Protein AF-A0A3S5JTW8-F1 (afdb_monomer_lite)

Secondary structure (DSSP, 8-state):
------------SHHHHHHHHHTSPPPTTS-HHHHHHHHHHHHHHHHHHHTTPPP-S----S-HHHHHTTB-TTS-BSS-GGG-------

Foldseek 3Di:
DDDPPPDQDFQLDLVSLLVLLVVDDDDPPDDPVVSVVLSVLLSQCVVCLNVVHHDPDQPADPDPSSQVSQARPNRHGSDDPVRYPPPDPD

Sequence (90 aa):
MMTPIALPQPIASLQSARLHVASFPCPEGFSSFAWKQLQHTALAVWHAHLSGSTFRGSLNFCRPEFYDMLCQPDGTSIVSPGRIRRYKAA

pLDDT: mean 79.24, std 15.18, range [36.06, 92.75]

Radius of gyration: 14.15 Å; chains: 1; bounding box: 27×40×36 Å

Structure (mmCIF, N/CA/C/O backbone):
data_AF-A0A3S5JTW8-F1
#
_entry.id   AF-A0A3S5JTW8-F1
#
loop_
_atom_site.group_PDB
_atom_site.id
_atom_site.type_symbol
_atom_site.label_atom_id
_atom_site.label_alt_id
_atom_site.label_comp_id
_atom_site.label_asym_id
_atom_site.label_entity_id
_atom_site.label_seq_id
_atom_site.pdbx_PDB_ins_code
_atom_site.Cartn_x
_atom_site.Cartn_y
_atom_site.Cartn_z
_atom_site.occupancy
_atom_site.B_iso_or_equiv
_atom_site.auth_seq_id
_atom_site.auth_comp_id
_atom_site.auth_asym_id
_atom_site.auth_atom_id
_atom_site.pdbx_PDB_model_num
ATOM 1 N N . MET A 1 1 ? 10.214 -29.964 18.512 1.00 46.12 1 MET A N 1
ATOM 2 C CA . MET A 1 1 ? 10.098 -28.579 19.011 1.00 46.12 1 MET A CA 1
ATOM 3 C C . MET A 1 1 ? 9.184 -27.832 18.057 1.00 46.12 1 MET A C 1
ATOM 5 O O . MET A 1 1 ? 9.548 -27.682 16.901 1.00 46.12 1 MET A O 1
ATOM 9 N N . MET A 1 2 ? 7.963 -27.502 18.483 1.00 41.72 2 MET A N 1
ATOM 10 C CA . MET A 1 2 ? 7.010 -26.739 17.670 1.00 41.72 2 MET A CA 1
ATOM 11 C C . MET A 1 2 ? 7.426 -25.268 17.722 1.00 41.72 2 MET A C 1
ATOM 13 O O . MET A 1 2 ? 7.442 -24.672 18.796 1.00 41.72 2 MET A O 1
ATOM 17 N N . THR A 1 3 ? 7.824 -24.704 16.587 1.00 49.72 3 THR A N 1
ATOM 18 C CA . THR A 1 3 ? 8.019 -23.262 16.439 1.00 49.72 3 THR A CA 1
ATOM 19 C C . THR A 1 3 ? 6.673 -22.569 16.660 1.00 49.72 3 THR A C 1
ATOM 21 O O . THR A 1 3 ? 5.684 -22.973 16.043 1.00 49.72 3 THR A O 1
ATOM 24 N N . PRO A 1 4 ? 6.577 -21.552 17.535 1.00 51.34 4 PRO A N 1
ATOM 25 C CA . PRO A 1 4 ? 5.362 -20.764 17.622 1.00 51.34 4 PRO A CA 1
ATOM 26 C C . PRO A 1 4 ? 5.177 -20.069 16.273 1.00 51.34 4 PRO A C 1
ATOM 28 O O . PRO A 1 4 ? 6.054 -19.335 15.816 1.00 51.34 4 PRO A O 1
ATOM 31 N N . ILE A 1 5 ? 4.052 -20.347 15.617 1.00 54.62 5 ILE A N 1
ATOM 32 C CA . ILE A 1 5 ? 3.596 -19.604 14.446 1.00 54.62 5 ILE A CA 1
ATOM 33 C C . ILE A 1 5 ? 3.418 -18.168 14.934 1.00 54.62 5 ILE A C 1
ATOM 35 O O .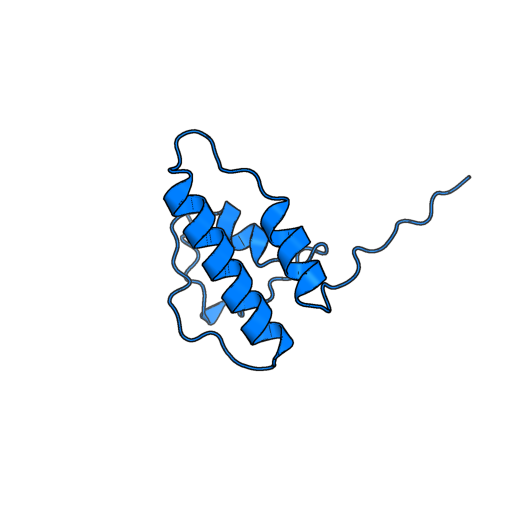 ILE A 1 5 ? 2.452 -17.859 15.630 1.00 54.62 5 ILE A O 1
ATOM 39 N N . ALA A 1 6 ? 4.403 -17.311 14.664 1.00 50.28 6 ALA A N 1
ATOM 40 C CA . ALA A 1 6 ? 4.286 -15.889 14.916 1.00 50.28 6 ALA A CA 1
ATOM 41 C C . ALA A 1 6 ? 3.128 -15.400 14.047 1.00 50.28 6 ALA A C 1
ATOM 43 O O . ALA A 1 6 ? 3.259 -15.312 12.827 1.00 50.28 6 ALA A O 1
ATOM 44 N N . LEU A 1 7 ? 1.968 -15.170 14.666 1.00 50.50 7 LEU A N 1
ATOM 45 C CA . LEU A 1 7 ? 0.850 -14.535 13.987 1.00 50.50 7 LEU A CA 1
ATOM 46 C C . LEU A 1 7 ? 1.379 -13.229 13.380 1.00 50.50 7 LEU A C 1
ATOM 48 O O . LEU A 1 7 ? 2.068 -12.489 14.094 1.00 50.50 7 LEU A O 1
ATOM 52 N N . PRO A 1 8 ? 1.121 -12.955 12.090 1.00 61.53 8 PRO A N 1
ATOM 53 C CA . PRO A 1 8 ? 1.541 -11.711 11.467 1.00 61.53 8 PRO A CA 1
ATOM 54 C C . PRO A 1 8 ? 0.979 -10.554 12.292 1.00 61.53 8 PRO A C 1
ATOM 56 O O . PRO A 1 8 ? -0.232 -10.362 12.377 1.00 61.53 8 PRO A O 1
ATOM 59 N N . GLN A 1 9 ? 1.861 -9.840 12.991 1.00 67.00 9 GLN A N 1
ATOM 60 C CA . GLN A 1 9 ? 1.431 -8.772 13.881 1.00 67.00 9 GLN A CA 1
ATOM 61 C C . GLN A 1 9 ? 0.872 -7.621 13.037 1.00 67.00 9 GLN A C 1
ATOM 63 O O . GLN A 1 9 ? 1.485 -7.263 12.023 1.00 67.00 9 GLN A O 1
ATOM 68 N N . PRO A 1 10 ? -0.267 -7.032 13.437 1.00 78.75 10 PRO A N 1
ATOM 69 C CA . PRO A 1 10 ? -0.847 -5.914 12.716 1.00 78.75 10 PRO A CA 1
ATOM 70 C C . PRO A 1 10 ? 0.133 -4.741 12.710 1.00 78.75 10 PRO A C 1
ATOM 72 O O . PRO A 1 10 ? 0.779 -4.422 13.713 1.00 78.75 10 PRO A O 1
ATOM 75 N N . ILE A 1 11 ? 0.257 -4.085 11.559 1.00 85.94 11 ILE A N 1
ATOM 76 C CA . ILE A 1 11 ? 1.121 -2.916 11.403 1.00 85.94 11 ILE A CA 1
ATOM 77 C C . ILE A 1 11 ? 0.471 -1.753 12.160 1.00 85.94 11 ILE A C 1
ATOM 79 O O . ILE A 1 11 ? -0.442 -1.105 11.660 1.00 85.94 11 ILE A O 1
ATOM 83 N N . ALA A 1 12 ? 0.950 -1.499 13.379 1.00 85.38 12 ALA A N 1
ATOM 84 C CA . ALA A 1 12 ? 0.399 -0.482 14.279 1.00 85.38 12 ALA A CA 1
ATOM 85 C C . ALA A 1 12 ? 1.192 0.839 14.290 1.00 85.38 12 ALA A C 1
ATOM 87 O O . ALA A 1 12 ? 0.813 1.785 14.977 1.00 85.38 12 ALA A O 1
ATOM 88 N N . SER A 1 13 ? 2.307 0.925 13.556 1.00 88.94 13 SER A N 1
ATOM 89 C CA . SER A 1 13 ? 3.154 2.121 13.524 1.00 88.94 13 SER A CA 1
ATOM 90 C C . SER A 1 13 ? 3.555 2.503 12.105 1.00 88.94 13 SER A C 1
ATOM 92 O O . SER A 1 13 ? 3.715 1.652 11.226 1.00 88.94 13 SER A O 1
ATOM 94 N N . LEU A 1 14 ? 3.785 3.800 11.891 1.00 89.75 14 LEU A N 1
ATOM 95 C CA . LEU A 1 14 ? 4.229 4.305 10.596 1.00 89.75 14 LEU A CA 1
ATOM 96 C C . LEU A 1 14 ? 5.623 3.779 10.225 1.00 89.75 14 LEU A C 1
ATOM 98 O O . LEU A 1 14 ? 5.899 3.550 9.052 1.00 89.75 14 LEU A O 1
ATOM 102 N N . GLN A 1 15 ? 6.495 3.535 11.205 1.00 90.06 15 GLN A N 1
ATOM 103 C CA . GLN A 1 15 ? 7.804 2.927 10.960 1.00 90.06 15 GLN A CA 1
ATOM 104 C C . GLN A 1 15 ? 7.663 1.484 10.455 1.00 90.06 15 GLN A C 1
ATOM 106 O O . GLN A 1 15 ? 8.298 1.121 9.467 1.00 90.06 15 GLN A O 1
ATOM 111 N N . SER A 1 16 ? 6.783 0.689 11.071 1.00 89.62 16 SER A N 1
ATOM 112 C CA . SER A 1 16 ? 6.461 -0.668 10.612 1.00 89.62 16 SER A CA 1
ATOM 113 C C . SER A 1 16 ? 5.851 -0.651 9.206 1.00 89.62 16 SER A C 1
ATOM 115 O O . SER A 1 16 ? 6.241 -1.454 8.365 1.00 89.62 16 SER A O 1
ATOM 117 N N . ALA A 1 17 ? 4.969 0.313 8.915 1.00 90.81 17 ALA A N 1
ATOM 118 C CA . ALA A 1 17 ? 4.388 0.490 7.585 1.00 90.81 17 ALA A CA 1
ATOM 119 C C . ALA A 1 17 ? 5.447 0.842 6.529 1.00 90.81 17 ALA A C 1
ATOM 121 O O . ALA A 1 17 ? 5.426 0.296 5.430 1.00 90.81 17 ALA A O 1
ATOM 122 N N . ARG A 1 18 ? 6.417 1.708 6.862 1.00 91.19 18 ARG A N 1
ATOM 123 C CA . ARG A 1 18 ? 7.547 2.035 5.971 1.00 91.19 18 ARG A CA 1
ATOM 124 C C . ARG A 1 18 ? 8.363 0.798 5.622 1.00 91.19 18 ARG A C 1
ATOM 126 O O . ARG A 1 18 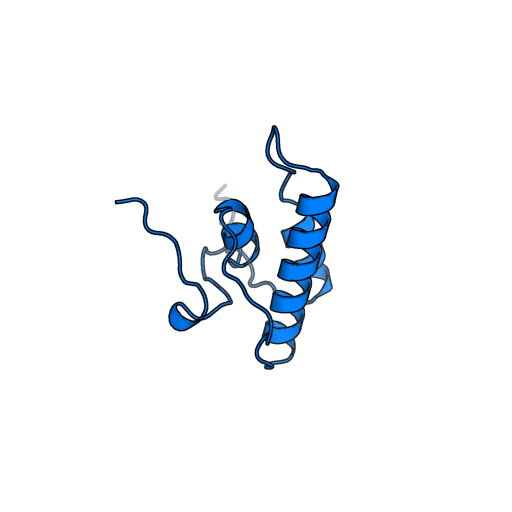? 8.676 0.604 4.454 1.00 91.19 18 ARG A O 1
ATOM 133 N N . LEU A 1 19 ? 8.699 -0.020 6.620 1.00 90.88 19 LEU A N 1
ATOM 134 C CA . LEU A 1 19 ? 9.454 -1.257 6.412 1.00 90.88 19 LEU A CA 1
ATOM 135 C C . LEU A 1 19 ? 8.666 -2.262 5.571 1.00 90.88 19 LEU A C 1
ATOM 137 O O . LEU A 1 19 ? 9.234 -2.882 4.679 1.00 90.88 19 LEU A O 1
ATOM 141 N N . HIS A 1 20 ? 7.360 -2.372 5.817 1.00 90.69 20 HIS A N 1
ATOM 142 C CA . HIS A 1 20 ? 6.475 -3.225 5.035 1.00 90.69 20 HIS A CA 1
ATOM 143 C C . HIS A 1 20 ? 6.401 -2.781 3.570 1.00 90.69 20 HIS A C 1
ATOM 145 O O . HIS A 1 20 ? 6.670 -3.572 2.684 1.00 90.69 20 HIS A O 1
ATOM 151 N N . VAL A 1 21 ? 6.129 -1.507 3.285 1.00 91.12 21 VAL A N 1
ATOM 152 C CA . VAL A 1 21 ? 6.072 -1.001 1.900 1.00 91.12 21 VAL A CA 1
ATOM 153 C C . VAL A 1 21 ? 7.431 -1.125 1.190 1.00 91.12 21 VAL A C 1
ATOM 155 O O . VAL A 1 21 ? 7.488 -1.404 -0.009 1.00 91.12 21 VAL A O 1
ATOM 158 N N . ALA A 1 22 ? 8.533 -0.938 1.921 1.00 89.44 22 ALA A N 1
ATOM 159 C CA . ALA A 1 22 ? 9.886 -1.045 1.381 1.00 89.44 22 ALA A CA 1
ATOM 160 C C . ALA A 1 22 ? 10.333 -2.490 1.097 1.00 89.44 22 ALA A C 1
ATOM 162 O O . ALA A 1 22 ? 11.297 -2.668 0.355 1.00 89.44 22 ALA A O 1
ATOM 163 N N . SER A 1 23 ? 9.663 -3.510 1.650 1.00 89.62 23 SER A N 1
ATOM 164 C CA . SER A 1 23 ? 10.013 -4.912 1.384 1.00 89.62 23 SER A CA 1
ATOM 165 C C . SER A 1 23 ? 9.600 -5.374 -0.015 1.00 89.62 23 SER A C 1
ATOM 167 O O . SER A 1 23 ? 10.121 -6.377 -0.501 1.00 89.62 23 SER A O 1
ATOM 169 N N . PHE A 1 24 ? 8.699 -4.644 -0.680 1.00 89.06 24 PHE A N 1
ATOM 170 C CA . PHE A 1 24 ? 8.229 -4.979 -2.018 1.00 89.06 24 PHE A CA 1
ATOM 171 C C . PHE A 1 24 ? 9.232 -4.515 -3.089 1.00 89.06 24 PHE A C 1
ATOM 173 O O . PHE A 1 24 ? 9.464 -3.304 -3.239 1.00 89.06 24 PHE A O 1
ATOM 180 N N . PRO A 1 25 ? 9.813 -5.449 -3.866 1.00 88.50 25 PRO A N 1
ATOM 181 C CA . PRO A 1 25 ? 10.734 -5.107 -4.940 1.00 88.50 25 PRO A CA 1
ATOM 182 C C . PRO A 1 25 ? 9.997 -4.427 -6.097 1.00 88.50 25 PRO A C 1
ATOM 184 O O . PRO A 1 25 ? 8.815 -4.669 -6.329 1.00 88.50 25 PRO A O 1
ATOM 187 N N . CYS A 1 26 ? 10.713 -3.589 -6.851 1.00 87.94 26 CYS A N 1
ATOM 188 C CA . CYS A 1 26 ? 10.178 -3.035 -8.092 1.00 87.94 26 CYS A CA 1
ATOM 189 C C . CYS A 1 26 ? 9.972 -4.171 -9.107 1.00 87.94 26 CYS A C 1
ATOM 191 O O . CYS A 1 26 ? 10.935 -4.894 -9.372 1.00 87.94 26 CYS A O 1
ATOM 193 N N . PRO A 1 27 ? 8.772 -4.324 -9.691 1.00 85.56 27 PRO A N 1
ATOM 194 C CA . PRO A 1 27 ? 8.535 -5.332 -10.712 1.00 85.56 27 PRO A CA 1
ATOM 195 C C . PRO A 1 27 ? 9.381 -5.067 -11.963 1.00 85.56 27 PRO A C 1
ATOM 197 O O . PRO A 1 27 ? 9.677 -3.916 -12.310 1.00 85.56 27 PRO A O 1
ATOM 200 N N . GLU A 1 28 ? 9.770 -6.147 -12.640 1.00 84.69 28 GLU A N 1
ATOM 201 C CA . GLU A 1 28 ? 10.598 -6.092 -13.844 1.00 84.69 28 GLU A CA 1
ATOM 202 C C . GLU A 1 28 ? 9.878 -5.328 -14.969 1.00 84.69 28 GLU A C 1
ATOM 204 O O . GLU A 1 28 ? 8.670 -5.462 -15.169 1.00 84.69 28 GLU A O 1
ATOM 209 N N . GLY A 1 29 ? 10.607 -4.463 -15.679 1.00 84.31 29 GLY A N 1
ATOM 210 C CA . GLY A 1 29 ? 10.039 -3.617 -16.735 1.00 84.31 29 GLY A CA 1
ATOM 211 C C . GLY A 1 29 ? 9.200 -2.429 -16.242 1.00 84.31 29 GLY A C 1
ATOM 212 O O . GLY A 1 29 ? 8.660 -1.687 -17.064 1.00 84.31 29 GLY A O 1
ATOM 213 N N . PHE A 1 30 ? 9.094 -2.200 -14.927 1.00 85.25 30 PHE A N 1
ATOM 214 C CA . PHE A 1 30 ? 8.452 -1.008 -14.374 1.00 85.25 30 PHE A CA 1
ATOM 215 C C . PHE A 1 30 ? 9.474 0.088 -14.051 1.00 85.25 30 PHE A C 1
ATOM 217 O O . PHE A 1 30 ? 10.607 -0.175 -13.655 1.00 85.25 30 PHE A O 1
ATOM 224 N N . SER A 1 31 ? 9.072 1.350 -14.216 1.00 89.31 31 SER A N 1
ATOM 225 C CA . SER A 1 31 ? 9.949 2.478 -13.901 1.00 89.31 31 SER A CA 1
ATOM 226 C C . SER A 1 31 ? 10.208 2.546 -12.397 1.00 89.31 31 SER A C 1
ATOM 228 O O . SER A 1 31 ? 9.274 2.717 -11.611 1.00 89.31 31 SER A O 1
ATOM 230 N N . SER A 1 32 ? 11.480 2.513 -11.994 1.00 88.69 32 SER A N 1
ATOM 231 C CA . SER A 1 32 ? 11.889 2.647 -10.589 1.00 88.69 32 SER A CA 1
ATOM 232 C C . SER A 1 32 ? 11.388 3.949 -9.959 1.00 88.69 32 SER A C 1
ATOM 234 O O . SER A 1 32 ? 11.104 3.999 -8.763 1.00 88.69 32 SER A O 1
ATOM 236 N N . PHE A 1 33 ? 11.255 5.012 -10.759 1.00 89.56 33 PHE A N 1
ATOM 237 C CA . PHE A 1 33 ? 10.686 6.280 -10.308 1.00 89.56 33 PHE A CA 1
ATOM 238 C C . PHE A 1 33 ? 9.185 6.149 -10.025 1.00 89.56 33 PHE A C 1
ATOM 240 O O . PHE A 1 33 ? 8.720 6.535 -8.953 1.00 89.56 33 PHE A O 1
ATOM 247 N N . ALA A 1 34 ? 8.438 5.540 -10.951 1.00 89.19 34 ALA A N 1
ATOM 248 C CA . ALA A 1 34 ? 7.015 5.280 -10.759 1.00 89.19 34 ALA A CA 1
ATOM 249 C C . ALA A 1 34 ? 6.769 4.340 -9.566 1.00 89.19 34 ALA A C 1
ATOM 251 O O . ALA A 1 34 ? 5.818 4.542 -8.815 1.00 89.19 34 ALA A O 1
ATOM 252 N N . TRP A 1 35 ? 7.650 3.359 -9.340 1.00 90.62 35 TRP A N 1
ATOM 253 C CA . TRP A 1 35 ? 7.564 2.460 -8.189 1.00 90.62 35 TRP A CA 1
ATOM 254 C C . TRP A 1 35 ? 7.738 3.193 -6.863 1.00 90.62 35 TRP A C 1
ATOM 256 O O . TRP A 1 35 ? 6.916 3.039 -5.963 1.00 90.62 35 TRP A O 1
ATOM 266 N N . LYS A 1 36 ? 8.752 4.061 -6.757 1.00 91.12 36 LYS A N 1
ATOM 267 C CA . LYS A 1 36 ? 8.936 4.911 -5.571 1.00 91.12 36 LYS A CA 1
ATOM 268 C C . LYS A 1 36 ? 7.716 5.800 -5.317 1.00 91.12 36 LYS A C 1
ATOM 270 O O . LYS A 1 36 ? 7.310 5.965 -4.169 1.00 91.12 36 LYS A O 1
ATOM 275 N N . GLN A 1 37 ? 7.092 6.325 -6.373 1.00 91.06 37 GLN A N 1
ATOM 276 C CA . GLN A 1 37 ? 5.868 7.119 -6.250 1.00 91.06 37 GLN A CA 1
ATOM 277 C C . GLN A 1 37 ? 4.677 6.289 -5.742 1.00 91.06 37 GLN A C 1
ATOM 279 O O . GLN A 1 37 ? 3.900 6.767 -4.908 1.00 91.06 37 GLN A O 1
ATOM 284 N N . LEU A 1 38 ? 4.544 5.039 -6.195 1.00 91.12 38 LEU A N 1
ATOM 285 C CA . LEU A 1 38 ? 3.556 4.096 -5.665 1.00 91.12 38 LEU A CA 1
ATOM 286 C C . LEU A 1 38 ? 3.822 3.781 -4.191 1.00 91.12 38 LEU A 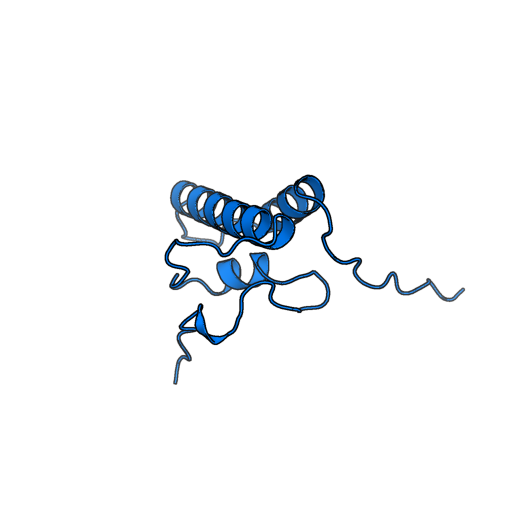C 1
ATOM 288 O O . LEU A 1 38 ? 2.898 3.874 -3.389 1.00 91.12 38 LEU A O 1
ATOM 292 N N . GLN A 1 39 ? 5.073 3.515 -3.807 1.00 92.19 39 GLN A N 1
ATOM 293 C CA . GLN A 1 39 ? 5.454 3.282 -2.411 1.00 92.19 39 GLN A CA 1
ATOM 294 C C . GLN A 1 39 ? 5.148 4.496 -1.518 1.00 92.19 39 GLN A C 1
ATOM 296 O O . GLN A 1 39 ? 4.586 4.344 -0.436 1.00 92.19 39 GLN A O 1
ATOM 301 N N . HIS A 1 40 ? 5.437 5.719 -1.974 1.00 92.00 40 HIS A N 1
ATOM 302 C CA . HIS A 1 40 ? 5.053 6.942 -1.259 1.00 92.00 40 HIS A CA 1
ATOM 303 C C . HIS A 1 40 ? 3.537 7.077 -1.106 1.00 92.00 40 HIS A C 1
ATOM 305 O O . HIS A 1 40 ? 3.051 7.469 -0.045 1.00 92.00 40 HIS A O 1
ATOM 311 N N . THR A 1 41 ? 2.787 6.725 -2.148 1.00 91.38 41 THR A N 1
ATOM 312 C CA . THR A 1 41 ? 1.324 6.746 -2.105 1.00 91.38 41 THR A CA 1
ATOM 313 C C . THR A 1 41 ? 0.801 5.707 -1.115 1.00 91.38 41 THR A C 1
ATOM 315 O O . THR A 1 41 ? -0.023 6.046 -0.270 1.00 91.38 41 THR A O 1
ATOM 318 N N . ALA A 1 42 ? 1.326 4.478 -1.142 1.00 92.06 42 ALA A N 1
ATOM 319 C CA . ALA A 1 42 ? 0.982 3.433 -0.182 1.00 92.06 42 ALA A CA 1
ATOM 320 C C . ALA A 1 42 ? 1.277 3.885 1.255 1.00 92.06 42 ALA A C 1
ATOM 322 O O . ALA A 1 42 ? 0.436 3.741 2.140 1.00 92.06 42 ALA A O 1
ATOM 323 N N . LEU A 1 43 ? 2.422 4.536 1.477 1.00 92.75 43 LEU A N 1
ATOM 324 C CA . LEU A 1 43 ? 2.771 5.093 2.778 1.00 92.75 43 LEU A CA 1
ATOM 325 C C . LEU A 1 43 ? 1.781 6.162 3.258 1.00 92.75 43 LEU A C 1
ATOM 327 O O . LEU A 1 43 ? 1.417 6.187 4.432 1.00 92.75 43 LEU A O 1
ATOM 331 N N . ALA A 1 44 ? 1.335 7.045 2.365 1.00 91.31 44 ALA A N 1
ATOM 332 C CA . ALA A 1 44 ? 0.349 8.067 2.698 1.00 91.31 44 ALA A CA 1
ATOM 333 C C . ALA A 1 44 ? -1.010 7.451 3.077 1.00 91.31 44 ALA A C 1
ATOM 335 O O . ALA A 1 44 ? -1.692 7.958 3.969 1.00 91.31 44 ALA A O 1
ATOM 336 N N . VAL A 1 45 ? -1.386 6.331 2.450 1.00 91.19 45 VAL A N 1
ATOM 337 C CA . VAL A 1 45 ? -2.582 5.559 2.825 1.00 91.19 45 VAL A CA 1
ATOM 338 C C . VAL A 1 45 ? -2.422 4.951 4.215 1.00 91.19 45 VAL A C 1
ATOM 340 O O . VAL A 1 45 ? -3.322 5.097 5.040 1.00 91.19 45 VAL A O 1
ATOM 343 N N . TRP A 1 46 ? -1.270 4.341 4.501 1.00 91.38 46 TRP A N 1
ATOM 344 C CA . TRP A 1 46 ? -0.938 3.829 5.832 1.00 91.38 46 TRP A CA 1
ATOM 345 C C . TRP A 1 46 ? -0.985 4.922 6.898 1.00 91.38 46 TRP A C 1
ATOM 347 O O . TRP A 1 46 ? -1.594 4.733 7.947 1.00 91.38 46 TRP A O 1
ATOM 357 N N . HIS A 1 47 ? -0.404 6.090 6.619 1.00 91.12 47 HIS A N 1
ATOM 358 C CA . HIS A 1 47 ? -0.466 7.236 7.521 1.00 91.12 47 HIS A CA 1
ATOM 359 C C . HIS A 1 47 ? -1.914 7.645 7.801 1.00 91.12 47 HIS A C 1
ATOM 361 O O . HIS A 1 47 ? -2.273 7.880 8.954 1.00 91.12 47 HIS A O 1
ATOM 367 N N . ALA A 1 48 ? -2.752 7.738 6.766 1.00 89.50 48 ALA A N 1
ATOM 368 C CA . ALA A 1 48 ? -4.159 8.088 6.921 1.00 89.50 48 ALA A CA 1
ATOM 369 C C . ALA A 1 48 ? -4.891 7.050 7.790 1.00 89.50 48 ALA A C 1
ATOM 371 O O . ALA A 1 48 ? -5.513 7.431 8.780 1.00 89.50 48 ALA A O 1
ATOM 372 N N . HIS A 1 49 ? -4.723 5.757 7.488 1.00 88.62 49 HIS A N 1
ATOM 373 C CA . HIS A 1 49 ? -5.314 4.651 8.243 1.00 88.62 49 HIS A CA 1
ATOM 374 C C . HIS A 1 49 ? -4.920 4.683 9.728 1.00 88.62 49 HIS A C 1
ATOM 376 O O . HIS A 1 49 ? -5.792 4.676 10.594 1.00 88.62 49 HIS A O 1
ATOM 382 N N . LEU A 1 50 ? -3.622 4.813 10.025 1.00 88.06 50 LEU A N 1
ATOM 383 C CA . LEU A 1 50 ? -3.104 4.883 11.397 1.00 88.06 50 LEU A CA 1
ATOM 384 C C . LEU A 1 50 ? -3.541 6.152 12.142 1.00 88.06 50 LEU A C 1
ATOM 386 O O . LEU A 1 50 ? -3.661 6.141 13.361 1.00 88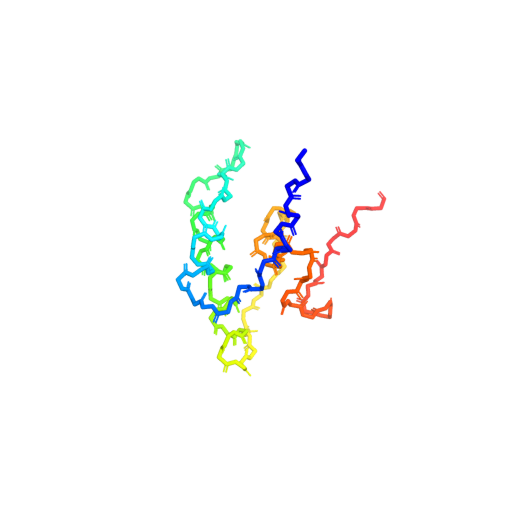.06 50 LEU A O 1
ATOM 390 N N . SER A 1 51 ? -3.808 7.239 11.416 1.00 87.44 51 SER A N 1
ATOM 391 C CA . SER A 1 51 ? -4.314 8.499 11.978 1.00 87.44 51 SER A CA 1
ATOM 392 C C . SER A 1 51 ? -5.846 8.533 12.095 1.00 87.44 51 SER A C 1
ATOM 394 O O . SER A 1 51 ? -6.408 9.591 12.374 1.00 87.44 51 SER A O 1
ATOM 396 N N . GLY A 1 52 ? -6.549 7.431 11.794 1.00 82.94 52 GLY A N 1
ATOM 397 C CA . GLY A 1 52 ? -8.018 7.381 11.758 1.00 82.94 52 GLY A CA 1
ATOM 398 C C . GLY A 1 52 ? -8.653 8.290 10.695 1.00 82.94 52 GLY A C 1
ATOM 399 O O . GLY A 1 52 ? -9.850 8.565 10.731 1.00 82.94 52 GLY A O 1
ATOM 400 N N . SER A 1 53 ? -7.856 8.779 9.746 1.00 82.81 53 SER A N 1
ATOM 401 C CA . SER A 1 53 ? -8.276 9.680 8.676 1.00 82.81 53 SER A CA 1
ATOM 402 C C . SER A 1 53 ? -8.430 8.920 7.368 1.00 82.81 53 SER A C 1
ATOM 404 O O . SER A 1 53 ? -7.748 7.932 7.108 1.00 82.81 53 SER A O 1
ATOM 406 N N . THR A 1 54 ? -9.305 9.388 6.482 1.00 80.12 54 THR A N 1
ATOM 407 C CA . THR A 1 54 ? -9.447 8.742 5.175 1.00 80.12 54 THR A CA 1
ATOM 408 C C . THR A 1 54 ? -8.547 9.375 4.122 1.00 80.12 54 THR A C 1
ATOM 410 O O . THR A 1 54 ? -8.573 10.588 3.913 1.00 80.12 54 THR A O 1
ATOM 413 N N . PHE A 1 55 ? -7.788 8.544 3.406 1.00 82.19 55 PHE A N 1
ATOM 414 C CA . PHE A 1 55 ? -6.954 8.994 2.294 1.00 82.19 55 PHE A CA 1
ATOM 415 C C . PHE A 1 55 ? -7.813 9.589 1.167 1.00 82.19 55 PHE A C 1
ATOM 417 O O . PHE A 1 55 ? -8.743 8.939 0.691 1.00 82.19 55 PHE A O 1
ATOM 424 N N . ARG A 1 56 ? -7.525 10.826 0.738 1.00 77.19 56 ARG A N 1
ATOM 425 C CA . ARG A 1 56 ? -8.328 11.564 -0.261 1.00 77.19 56 ARG A CA 1
ATOM 426 C C . ARG A 1 56 ? -7.875 11.383 -1.717 1.00 77.19 56 ARG A C 1
ATOM 428 O O . ARG A 1 56 ? -8.560 11.867 -2.611 1.00 77.19 56 ARG A O 1
ATOM 435 N N . GLY A 1 57 ? -6.749 10.716 -1.966 1.00 77.62 57 GLY A N 1
ATOM 436 C CA . GLY A 1 57 ? -6.244 10.484 -3.323 1.00 77.62 57 GLY A CA 1
ATOM 437 C C . GLY A 1 57 ? -6.904 9.297 -4.033 1.00 77.62 57 GLY A C 1
ATOM 438 O O . GLY A 1 57 ? -7.578 8.472 -3.413 1.00 77.62 57 GLY A O 1
ATOM 439 N N . SER A 1 58 ? -6.678 9.200 -5.346 1.00 78.88 58 SER A N 1
ATOM 440 C CA . SER A 1 58 ? -7.074 8.030 -6.137 1.00 78.88 58 SER A CA 1
ATOM 441 C C . SER A 1 58 ? -6.195 6.828 -5.791 1.00 78.88 58 SER A C 1
ATOM 443 O O . SER A 1 58 ? -4.975 6.953 -5.712 1.00 78.88 58 SER A O 1
ATOM 445 N N . LEU A 1 59 ? -6.826 5.665 -5.620 1.00 79.38 59 LEU A N 1
ATOM 446 C CA . LEU A 1 59 ? -6.167 4.371 -5.399 1.00 79.38 59 LEU A CA 1
ATOM 447 C C . LEU A 1 59 ? -6.379 3.411 -6.576 1.00 79.38 59 LEU A C 1
ATOM 449 O O . LEU A 1 59 ? -6.198 2.203 -6.444 1.00 79.38 59 LEU A O 1
ATOM 453 N N . ASN A 1 60 ? -6.794 3.933 -7.731 1.00 78.38 60 ASN A N 1
ATOM 454 C CA . ASN A 1 60 ? -7.027 3.145 -8.939 1.00 78.38 60 ASN A CA 1
ATOM 455 C C . ASN A 1 60 ? -5.730 3.064 -9.747 1.00 78.38 60 ASN A C 1
ATOM 457 O O . ASN A 1 60 ? -5.536 3.816 -10.701 1.00 78.38 60 ASN A O 1
ATOM 461 N N . PHE A 1 61 ? -4.828 2.182 -9.326 1.00 79.94 61 PHE A N 1
ATOM 462 C CA . PHE A 1 61 ? -3.580 1.905 -10.021 1.00 79.94 61 PHE A CA 1
ATOM 463 C C . PHE A 1 61 ? -3.680 0.550 -10.717 1.00 79.94 61 PHE A C 1
ATOM 465 O O . PHE A 1 61 ? -4.142 -0.426 -10.138 1.00 79.94 61 PHE A O 1
ATOM 472 N N . CYS A 1 62 ? -3.208 0.463 -11.959 1.00 72.25 62 CYS A N 1
ATOM 473 C CA . CYS A 1 62 ? -3.268 -0.769 -12.755 1.00 72.25 62 CYS A CA 1
ATOM 474 C C . CYS A 1 62 ? -2.245 -1.838 -12.324 1.00 72.25 62 CYS A C 1
ATOM 476 O O . CYS A 1 62 ? -1.852 -2.667 -13.141 1.00 72.25 62 CYS A O 1
ATOM 478 N N . ARG A 1 63 ? -1.758 -1.797 -11.078 1.00 80.56 63 ARG A N 1
ATOM 479 C CA . ARG A 1 63 ? -0.711 -2.694 -10.586 1.00 80.56 63 ARG A CA 1
ATOM 480 C C . ARG A 1 63 ? -1.200 -3.478 -9.372 1.00 80.56 63 ARG A C 1
ATOM 482 O O . ARG A 1 63 ? -1.489 -2.846 -8.356 1.00 80.56 63 ARG A O 1
ATOM 489 N N . PRO A 1 64 ? -1.324 -4.816 -9.468 1.00 82.56 64 PRO A N 1
ATOM 490 C CA . PRO A 1 64 ? -1.776 -5.639 -8.353 1.00 82.56 64 PRO A CA 1
ATOM 491 C C . PRO A 1 64 ? -0.853 -5.515 -7.136 1.00 82.56 64 PRO A C 1
ATOM 493 O O . PRO A 1 64 ? -1.347 -5.390 -6.020 1.00 82.56 64 PRO A O 1
ATOM 496 N N . GLU A 1 65 ? 0.457 -5.399 -7.360 1.00 85.50 65 GLU A N 1
ATOM 497 C CA . GLU A 1 65 ? 1.480 -5.348 -6.311 1.00 85.50 65 GLU A CA 1
ATOM 498 C C . GLU A 1 65 ? 1.329 -4.113 -5.409 1.00 85.50 65 GLU A C 1
ATOM 500 O O . GLU A 1 65 ? 1.666 -4.142 -4.228 1.00 85.50 65 GLU A O 1
ATOM 505 N N . PHE A 1 66 ? 0.775 -3.016 -5.941 1.00 86.56 66 PHE A N 1
ATOM 506 C CA . PHE A 1 66 ? 0.447 -1.837 -5.136 1.00 86.56 66 PHE A CA 1
ATOM 507 C C . PHE A 1 66 ? -0.621 -2.151 -4.084 1.00 86.56 66 PHE A C 1
ATOM 509 O O . PHE A 1 66 ? -0.567 -1.633 -2.972 1.00 86.56 66 PHE A O 1
ATOM 516 N N . TYR A 1 67 ? -1.599 -2.991 -4.420 1.00 86.94 67 TYR A N 1
ATOM 517 C CA . TYR A 1 67 ? -2.651 -3.369 -3.483 1.00 86.94 67 TYR A CA 1
ATOM 518 C C . TYR A 1 67 ? -2.145 -4.324 -2.410 1.00 86.94 67 TYR A C 1
ATOM 520 O O . TYR A 1 67 ? -2.653 -4.269 -1.293 1.00 86.94 67 TYR A O 1
ATOM 528 N N . ASP A 1 68 ? -1.126 -5.125 -2.716 1.00 87.69 68 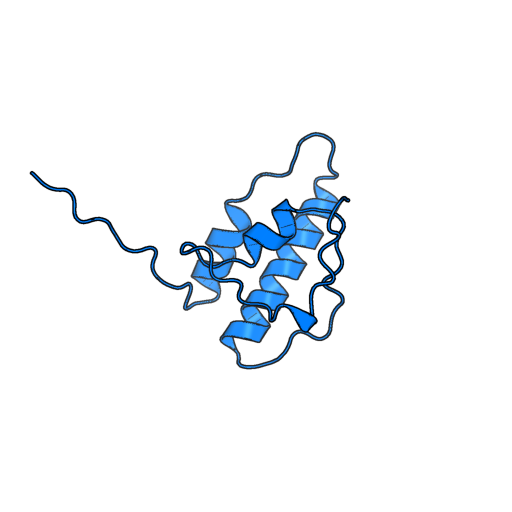ASP A N 1
ATOM 529 C CA . ASP A 1 68 ? -0.484 -5.997 -1.734 1.00 87.69 68 ASP A CA 1
ATOM 530 C C . ASP A 1 68 ? 0.243 -5.184 -0.653 1.00 87.69 68 ASP A C 1
ATOM 532 O O . ASP A 1 68 ? 0.172 -5.534 0.520 1.00 87.69 68 ASP A O 1
ATOM 536 N N . MET A 1 69 ? 0.824 -4.027 -1.004 1.00 89.56 69 MET A N 1
ATOM 537 C CA . MET A 1 69 ? 1.405 -3.088 -0.025 1.00 89.56 69 MET A CA 1
ATOM 538 C C . MET A 1 69 ? 0.380 -2.478 0.940 1.00 89.56 69 MET A C 1
ATOM 540 O O . MET A 1 69 ? 0.756 -1.906 1.966 1.00 89.56 69 MET A O 1
ATOM 544 N N . LEU A 1 70 ? -0.904 -2.493 0.571 1.00 89.44 70 LEU A N 1
ATOM 545 C CA . LEU A 1 70 ? -2.010 -1.961 1.373 1.00 89.44 70 LEU A CA 1
ATOM 546 C C . LEU A 1 70 ? -2.678 -3.048 2.222 1.00 89.44 70 LEU A C 1
ATOM 548 O O . LEU A 1 70 ? -3.620 -2.763 2.966 1.00 89.44 70 LEU A O 1
ATOM 552 N N . CYS A 1 71 ? -2.219 -4.288 2.107 1.00 89.31 71 CYS A N 1
ATOM 553 C CA . CYS A 1 71 ? -2.651 -5.373 2.961 1.00 89.31 71 CYS A CA 1
ATOM 554 C C . CYS A 1 71 ? -1.784 -5.411 4.215 1.00 89.31 71 CYS A C 1
ATOM 556 O O . CYS A 1 71 ? -0.578 -5.185 4.193 1.00 89.31 71 CYS A O 1
ATOM 558 N N . GLN A 1 72 ? -2.411 -5.725 5.335 1.00 87.62 72 GLN A N 1
ATOM 559 C CA . GLN A 1 72 ? -1.692 -6.199 6.497 1.00 87.62 72 GLN A CA 1
ATOM 560 C C . GLN A 1 72 ? -1.041 -7.559 6.183 1.00 87.62 72 GLN A C 1
ATOM 562 O O . GLN A 1 72 ? -1.469 -8.261 5.263 1.00 87.62 72 GLN A O 1
ATOM 567 N N . PRO A 1 73 ? -0.008 -7.962 6.942 1.00 81.44 73 PRO A N 1
ATOM 568 C CA . PRO A 1 73 ? 0.669 -9.242 6.734 1.00 81.44 73 PRO A CA 1
ATOM 569 C C . PRO A 1 73 ? -0.221 -10.476 6.989 1.00 81.44 73 PRO A C 1
ATOM 571 O O . PRO A 1 73 ? 0.174 -11.587 6.653 1.00 81.44 73 PRO A O 1
ATOM 574 N N . ASP A 1 74 ? -1.421 -10.297 7.546 1.00 80.44 74 ASP A N 1
ATOM 575 C CA . ASP A 1 74 ? -2.483 -11.309 7.653 1.00 80.44 74 ASP A CA 1
ATOM 576 C C . ASP A 1 74 ? -3.382 -11.393 6.395 1.00 80.44 74 ASP A C 1
ATOM 578 O O . ASP A 1 74 ? -4.270 -12.241 6.325 1.00 80.44 74 ASP A O 1
ATOM 582 N N . GLY A 1 75 ? -3.168 -10.522 5.403 1.00 81.44 75 GLY A N 1
ATOM 583 C CA . GLY A 1 75 ? -3.984 -10.395 4.193 1.00 81.44 75 GLY A CA 1
ATOM 584 C C . GLY A 1 75 ? -5.145 -9.398 4.304 1.00 81.44 75 GLY A C 1
ATOM 585 O O . GLY A 1 75 ? -5.873 -9.196 3.328 1.00 81.44 75 GLY A O 1
ATOM 586 N N . THR A 1 76 ? -5.331 -8.739 5.452 1.00 83.81 76 THR A N 1
ATOM 587 C CA . THR A 1 76 ? -6.426 -7.784 5.660 1.00 83.81 76 THR A CA 1
ATOM 588 C C . THR A 1 76 ? -6.113 -6.438 5.001 1.00 83.81 76 THR A C 1
ATOM 590 O O . THR A 1 76 ? -5.202 -5.724 5.415 1.00 83.81 76 THR A O 1
ATOM 593 N N . SER A 1 77 ? -6.894 -6.032 3.997 1.00 84.31 77 SER A N 1
ATOM 594 C CA . SER A 1 77 ? -6.748 -4.716 3.349 1.00 84.31 77 SER A CA 1
ATOM 595 C C . SER A 1 77 ? -7.088 -3.569 4.308 1.00 84.31 77 SER A C 1
ATOM 597 O O . SER A 1 77 ? -8.196 -3.519 4.842 1.00 84.31 77 SER A O 1
ATOM 599 N N . ILE A 1 78 ? -6.185 -2.592 4.454 1.00 85.56 78 ILE A N 1
ATOM 600 C CA . ILE A 1 78 ? -6.434 -1.375 5.257 1.00 85.56 78 ILE A CA 1
ATOM 601 C C . ILE A 1 78 ? -7.400 -0.398 4.577 1.00 85.56 78 ILE A C 1
ATOM 603 O O . ILE A 1 78 ? -7.897 0.549 5.191 1.00 85.56 78 ILE A O 1
ATOM 607 N N . VAL A 1 79 ? -7.646 -0.604 3.282 1.00 82.06 79 VAL A N 1
ATOM 608 C CA . VAL A 1 79 ? -8.549 0.213 2.477 1.00 82.06 79 VAL A CA 1
ATOM 609 C C . VAL A 1 79 ? -9.867 -0.519 2.287 1.00 82.06 79 VAL A C 1
ATOM 611 O O . VAL A 1 79 ? -9.896 -1.694 1.918 1.00 82.06 79 VAL A O 1
ATOM 614 N N . SER A 1 80 ? -10.971 0.200 2.492 1.00 72.25 80 SER A N 1
ATOM 615 C CA . SER A 1 80 ? -12.313 -0.330 2.273 1.00 72.25 80 SER A CA 1
ATOM 616 C C . SER A 1 80 ? -12.524 -0.711 0.798 1.00 72.25 80 SER A C 1
ATOM 618 O O . SER A 1 80 ? -12.162 0.070 -0.089 1.00 72.25 80 SER A O 1
ATOM 620 N N . PRO A 1 81 ? -13.189 -1.843 0.508 1.00 64.25 81 PRO A N 1
ATOM 621 C CA . PRO A 1 81 ? -13.371 -2.349 -0.856 1.00 64.25 81 PRO A CA 1
ATOM 622 C C . PRO A 1 81 ? -14.095 -1.367 -1.794 1.00 64.25 81 PRO A C 1
ATOM 624 O O . PRO A 1 81 ? -13.884 -1.409 -2.998 1.00 64.25 81 PRO A O 1
ATOM 627 N N . GLY A 1 82 ? -14.886 -0.427 -1.263 1.00 62.84 82 GLY A N 1
ATOM 628 C CA . GLY A 1 82 ? -15.547 0.616 -2.059 1.00 62.84 82 GLY A CA 1
ATOM 629 C C . GLY A 1 82 ? -14.631 1.73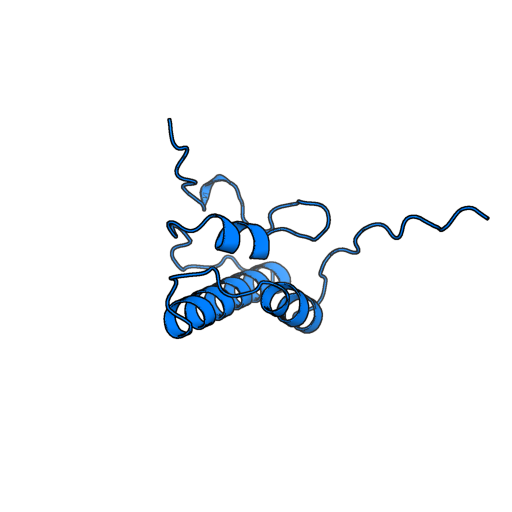6 -2.580 1.00 62.84 82 GLY A C 1
ATOM 630 O O . GLY A 1 82 ? -15.045 2.484 -3.461 1.00 62.84 82 GLY A O 1
ATOM 631 N N . ARG A 1 83 ? -13.400 1.881 -2.063 1.00 64.44 83 ARG A N 1
ATOM 632 C CA . ARG A 1 83 ? -12.442 2.920 -2.506 1.00 64.44 83 ARG A CA 1
ATOM 633 C C . ARG A 1 83 ? -11.458 2.450 -3.569 1.00 64.44 83 ARG A C 1
ATOM 635 O O . ARG A 1 83 ? -10.807 3.284 -4.195 1.00 64.44 83 ARG A O 1
ATOM 642 N N . ILE A 1 84 ? -11.351 1.143 -3.774 1.00 61.78 84 ILE A N 1
ATOM 643 C CA . ILE A 1 84 ? -10.487 0.555 -4.789 1.00 61.78 84 ILE A CA 1
ATOM 644 C C . ILE A 1 84 ? -11.393 -0.048 -5.854 1.00 61.78 84 ILE A C 1
ATOM 646 O O . ILE A 1 84 ? -12.023 -1.079 -5.623 1.00 61.78 84 ILE A O 1
ATOM 650 N N . ARG A 1 85 ? -11.433 0.544 -7.053 1.00 57.75 85 ARG A N 1
ATOM 651 C CA . ARG A 1 85 ? -11.964 -0.173 -8.215 1.00 57.75 85 ARG A CA 1
ATOM 652 C C . ARG A 1 85 ? -10.897 -1.169 -8.650 1.00 57.75 85 ARG A C 1
ATOM 654 O O . ARG A 1 85 ? -10.090 -0.871 -9.524 1.00 57.75 85 ARG A O 1
ATOM 661 N N . ARG A 1 86 ? -10.849 -2.340 -8.005 1.00 53.16 86 ARG A N 1
ATOM 662 C CA . ARG A 1 86 ? -10.013 -3.440 -8.495 1.00 53.16 86 ARG A CA 1
ATOM 663 C C . ARG A 1 86 ? -10.505 -3.771 -9.899 1.00 53.16 86 ARG A C 1
ATOM 665 O O . ARG A 1 86 ? -11.677 -4.100 -10.077 1.00 53.16 86 ARG A O 1
ATOM 672 N N . TYR A 1 87 ? -9.625 -3.663 -10.886 1.00 43.59 87 TYR A N 1
ATOM 673 C CA . TYR A 1 87 ? -9.897 -4.195 -12.211 1.00 43.59 87 TYR A CA 1
ATOM 674 C C . TYR A 1 87 ? -9.944 -5.722 -12.077 1.00 43.59 87 TYR A C 1
ATOM 676 O O . TYR A 1 87 ? -8.908 -6.368 -11.941 1.00 43.59 87 TYR A O 1
ATOM 684 N N . LYS A 1 88 ? -11.148 -6.303 -12.027 1.00 41.94 88 LYS A N 1
ATOM 685 C CA . LYS A 1 88 ? -11.316 -7.734 -12.287 1.00 41.94 88 LYS A CA 1
ATOM 686 C C . LYS A 1 88 ? -11.065 -7.913 -13.780 1.00 41.94 88 LYS A C 1
ATOM 688 O O . LYS A 1 88 ? -11.901 -7.499 -14.578 1.00 41.94 88 LYS A O 1
ATOM 693 N N . ALA A 1 89 ? -9.911 -8.467 -14.145 1.00 36.06 89 ALA A N 1
ATOM 694 C CA . ALA A 1 89 ? -9.778 -9.066 -15.465 1.00 36.06 89 ALA A CA 1
ATOM 695 C C . ALA A 1 89 ? -10.872 -10.143 -15.572 1.00 36.06 89 ALA A C 1
ATOM 697 O O . ALA A 1 89 ? -10.996 -10.973 -14.667 1.00 36.06 89 ALA A O 1
ATOM 698 N N . ALA A 1 90 ? -11.732 -9.994 -16.579 1.00 36.75 90 ALA A N 1
ATOM 699 C CA . ALA A 1 90 ? -12.795 -10.936 -16.909 1.00 36.75 90 ALA A CA 1
ATOM 700 C C . ALA A 1 90 ? -12.213 -12.228 -17.488 1.00 36.75 90 ALA A C 1
ATOM 702 O O . ALA A 1 90 ? -11.151 -12.134 -18.149 1.00 36.75 90 ALA A O 1
#